Protein AF-A0A1J4UWY0-F1 (afdb_monomer)

Structure (mmCIF, N/CA/C/O backbone):
data_AF-A0A1J4UWY0-F1
#
_entry.id   AF-A0A1J4UWY0-F1
#
loop_
_atom_site.group_PDB
_atom_site.id
_atom_site.type_symbol
_atom_site.label_atom_id
_atom_site.label_alt_id
_atom_site.label_comp_id
_atom_site.label_asym_id
_atom_site.label_entity_id
_atom_site.label_seq_id
_atom_site.pdbx_PDB_ins_code
_atom_site.Cartn_x
_atom_site.Cartn_y
_atom_site.Cartn_z
_atom_site.occupancy
_atom_site.B_iso_or_equiv
_atom_site.auth_seq_id
_atom_site.auth_comp_id
_atom_site.auth_asym_id
_atom_site.auth_atom_id
_atom_site.pdbx_PDB_model_num
ATOM 1 N N . MET A 1 1 ? 28.963 -4.745 -21.268 1.00 55.28 1 MET A N 1
ATOM 2 C CA . MET A 1 1 ? 27.554 -5.180 -21.130 1.00 55.28 1 MET A CA 1
ATOM 3 C C . MET A 1 1 ? 27.116 -5.120 -19.671 1.00 55.28 1 MET A C 1
ATOM 5 O O . MET A 1 1 ? 25.992 -4.708 -19.424 1.00 55.28 1 MET A O 1
ATOM 9 N N . ASP A 1 2 ? 28.008 -5.404 -18.718 1.00 68.19 2 ASP A N 1
ATOM 10 C CA . ASP A 1 2 ? 27.693 -5.368 -17.280 1.00 68.19 2 ASP A CA 1
ATOM 11 C C . ASP A 1 2 ? 27.277 -3.986 -16.760 1.00 68.19 2 ASP A C 1
ATOM 13 O O . ASP A 1 2 ? 26.265 -3.876 -16.081 1.00 68.19 2 ASP A O 1
ATOM 17 N N . THR A 1 3 ? 27.937 -2.908 -17.190 1.00 74.62 3 THR A N 1
ATOM 18 C CA . THR A 1 3 ? 27.574 -1.530 -16.807 1.00 74.62 3 THR A CA 1
ATOM 19 C C . THR A 1 3 ? 26.177 -1.100 -17.268 1.00 74.62 3 THR A C 1
ATOM 21 O O . THR A 1 3 ? 25.502 -0.348 -16.570 1.00 74.62 3 THR A O 1
ATOM 24 N N . LEU A 1 4 ? 25.704 -1.583 -18.424 1.00 75.56 4 LEU A N 1
ATOM 25 C CA . LEU A 1 4 ? 24.335 -1.321 -18.897 1.00 75.56 4 LEU A CA 1
ATOM 26 C C . LEU A 1 4 ? 23.295 -2.094 -18.071 1.00 75.56 4 LEU A C 1
ATOM 28 O O . LEU A 1 4 ? 22.211 -1.574 -17.804 1.00 75.56 4 LEU A O 1
ATOM 32 N N . ASN A 1 5 ? 23.635 -3.306 -17.629 1.00 76.75 5 ASN A N 1
ATOM 33 C CA . ASN A 1 5 ? 22.778 -4.107 -16.757 1.00 76.75 5 ASN A CA 1
ATOM 34 C C . ASN A 1 5 ? 22.730 -3.549 -15.328 1.00 76.75 5 ASN A C 1
ATOM 36 O O . ASN A 1 5 ? 21.643 -3.455 -14.756 1.00 76.75 5 ASN A O 1
ATOM 40 N N . GLU A 1 6 ? 23.863 -3.113 -14.777 1.00 79.81 6 GLU A N 1
ATOM 41 C CA . GLU A 1 6 ? 23.924 -2.423 -13.482 1.00 79.81 6 GLU A CA 1
ATOM 42 C C . GLU A 1 6 ? 23.112 -1.128 -13.510 1.00 79.81 6 GLU A C 1
ATOM 44 O O . GLU A 1 6 ? 22.277 -0.902 -12.633 1.00 79.81 6 GLU A O 1
ATOM 49 N N . LEU A 1 7 ? 23.271 -0.317 -14.561 1.00 82.44 7 LEU A N 1
ATOM 50 C CA . LEU A 1 7 ? 22.477 0.896 -14.736 1.00 82.44 7 LEU A CA 1
ATOM 51 C C . LEU A 1 7 ? 20.977 0.574 -14.818 1.00 82.44 7 LEU A C 1
ATOM 53 O O . LEU A 1 7 ? 20.169 1.229 -14.157 1.00 82.44 7 LEU A O 1
ATOM 57 N N . SER A 1 8 ? 20.586 -0.468 -15.563 1.00 79.81 8 SER A N 1
ATOM 58 C CA . SER A 1 8 ? 19.185 -0.899 -15.622 1.00 79.81 8 SER A CA 1
ATOM 59 C C . SER A 1 8 ? 18.656 -1.363 -14.263 1.00 79.81 8 SER A C 1
ATOM 61 O O . SER A 1 8 ? 17.471 -1.160 -13.991 1.00 79.81 8 SER A O 1
ATOM 63 N N . PHE A 1 9 ? 19.485 -1.984 -13.427 1.00 82.81 9 PHE A N 1
ATOM 64 C CA . PHE A 1 9 ? 19.097 -2.404 -12.084 1.00 82.81 9 PHE A CA 1
ATOM 65 C C . PHE A 1 9 ? 18.889 -1.199 -11.159 1.00 82.81 9 PHE A C 1
ATOM 67 O O . PHE A 1 9 ? 17.846 -1.099 -10.513 1.00 82.81 9 PHE A O 1
ATOM 74 N N . VAL A 1 10 ? 19.815 -0.236 -11.160 1.00 87.25 10 VAL A N 1
ATOM 75 C CA . VAL A 1 10 ? 19.698 0.997 -10.360 1.00 87.25 10 VAL A CA 1
ATOM 76 C C . VAL A 1 10 ? 18.433 1.774 -10.731 1.00 87.25 10 VAL A C 1
ATOM 78 O O . VAL A 1 10 ? 17.690 2.205 -9.848 1.00 87.25 10 VAL A O 1
ATOM 81 N N . ILE A 1 11 ? 18.128 1.888 -12.027 1.00 86.06 11 ILE A N 1
ATOM 82 C CA . ILE A 1 11 ? 16.900 2.547 -12.492 1.00 86.06 11 ILE A CA 1
ATOM 83 C C . ILE A 1 11 ? 15.654 1.800 -11.988 1.00 86.06 11 ILE A C 1
ATOM 85 O O . ILE A 1 11 ? 14.714 2.445 -11.526 1.00 86.06 11 ILE A O 1
ATOM 89 N N . ARG A 1 12 ? 15.637 0.457 -12.006 1.00 84.12 12 ARG A N 1
ATOM 90 C CA . ARG A 1 12 ? 14.512 -0.334 -11.462 1.00 84.12 12 ARG A CA 1
ATOM 91 C C . ARG A 1 12 ? 14.285 -0.050 -9.984 1.00 84.12 12 ARG A C 1
ATOM 93 O O . ARG A 1 12 ? 13.140 0.125 -9.579 1.00 84.12 12 ARG A O 1
ATOM 100 N N . VAL A 1 13 ? 15.357 0.029 -9.199 1.00 87.12 13 VAL A N 1
ATOM 101 C CA . VAL A 1 13 ? 15.280 0.316 -7.760 1.00 87.12 13 VAL A CA 1
ATOM 102 C C . VAL A 1 13 ? 14.766 1.736 -7.507 1.00 87.12 13 VAL A C 1
ATOM 104 O O . VAL A 1 13 ? 13.900 1.925 -6.653 1.00 87.12 13 VAL A O 1
ATOM 107 N N . LEU A 1 14 ? 15.229 2.726 -8.277 1.00 88.25 14 LEU A N 1
ATOM 108 C CA . LEU A 1 14 ? 14.745 4.107 -8.176 1.00 88.25 14 LEU A CA 1
ATOM 109 C C . LEU A 1 14 ? 13.256 4.222 -8.523 1.00 88.25 14 LEU A C 1
ATOM 111 O O . LEU A 1 14 ? 12.496 4.830 -7.769 1.00 88.25 14 LEU A O 1
ATOM 115 N N . VAL A 1 15 ? 12.825 3.600 -9.623 1.00 85.44 15 VAL A N 1
ATOM 116 C CA . VAL A 1 15 ? 11.411 3.581 -10.031 1.00 85.44 15 VAL A CA 1
ATOM 117 C C . VAL A 1 15 ? 10.561 2.844 -8.998 1.00 85.44 15 VAL A C 1
ATOM 119 O O . VAL A 1 15 ? 9.493 3.334 -8.634 1.00 85.44 15 VAL A O 1
ATOM 122 N N . PHE A 1 16 ? 11.036 1.706 -8.482 1.00 87.25 16 PHE A N 1
ATOM 123 C CA . PHE A 1 16 ? 10.346 0.969 -7.425 1.00 87.25 16 PHE A CA 1
ATOM 124 C C . PHE A 1 16 ? 10.139 1.844 -6.191 1.00 87.25 16 PHE A C 1
ATOM 126 O O . PHE A 1 16 ? 9.011 1.981 -5.734 1.00 87.25 16 PHE A O 1
ATOM 133 N N . SER A 1 17 ? 11.201 2.489 -5.702 1.00 89.00 17 SER A N 1
ATOM 134 C CA . SER A 1 17 ? 11.147 3.385 -4.542 1.00 89.00 17 SER A CA 1
ATOM 135 C C . SER A 1 17 ? 10.157 4.536 -4.754 1.00 89.00 17 SER A C 1
ATOM 137 O O . SER A 1 17 ? 9.323 4.808 -3.890 1.00 89.00 17 SER A O 1
ATOM 139 N N . TYR A 1 18 ? 10.179 5.159 -5.937 1.00 87.88 18 TYR A N 1
ATOM 140 C CA . TYR A 1 18 ? 9.261 6.245 -6.276 1.00 87.88 18 TYR A CA 1
ATOM 141 C C . TYR A 1 18 ? 7.794 5.794 -6.275 1.00 87.88 18 TYR A C 1
ATOM 143 O O . TYR A 1 18 ? 6.938 6.456 -5.690 1.00 87.88 18 TYR A O 1
ATOM 151 N N . VAL A 1 19 ? 7.486 4.650 -6.889 1.00 84.25 19 VAL A N 1
ATOM 152 C CA . VAL A 1 19 ? 6.112 4.123 -6.904 1.00 84.25 19 VAL A CA 1
ATOM 153 C C . VAL A 1 19 ? 5.683 3.660 -5.514 1.00 84.25 19 VAL A C 1
ATOM 155 O O . VAL A 1 19 ? 4.538 3.877 -5.126 1.00 84.25 19 VAL A O 1
ATOM 158 N N . LEU A 1 20 ? 6.593 3.083 -4.733 1.00 87.88 20 LEU A N 1
ATOM 159 C CA . LEU A 1 20 ? 6.319 2.631 -3.372 1.00 87.88 20 LEU A CA 1
ATOM 160 C C . LEU A 1 20 ? 5.975 3.803 -2.446 1.00 87.88 20 LEU A C 1
ATOM 162 O O . LEU A 1 20 ? 5.046 3.696 -1.647 1.00 87.88 20 LEU A O 1
ATOM 166 N N . PHE A 1 21 ? 6.645 4.945 -2.613 1.00 88.69 21 PHE A N 1
ATOM 167 C CA . PHE A 1 21 ? 6.283 6.191 -1.936 1.00 88.69 21 PHE A CA 1
ATOM 168 C C . PHE A 1 21 ? 4.848 6.634 -2.269 1.00 88.69 21 PHE A C 1
ATOM 170 O O . PHE A 1 21 ? 4.067 6.935 -1.365 1.00 88.69 21 PHE A O 1
ATOM 177 N N . TRP A 1 22 ? 4.464 6.612 -3.548 1.00 86.50 22 TRP A N 1
ATOM 178 C CA . TRP A 1 22 ? 3.096 6.948 -3.962 1.00 86.50 22 TRP A CA 1
ATOM 179 C C . TRP A 1 22 ? 2.052 5.960 -3.440 1.00 86.50 22 TRP A C 1
ATOM 181 O O . TRP A 1 22 ? 0.994 6.380 -2.966 1.00 86.50 22 TRP A O 1
ATOM 191 N N . LEU A 1 23 ? 2.345 4.659 -3.480 1.00 85.19 23 LEU A N 1
ATOM 192 C CA . LEU A 1 23 ? 1.484 3.625 -2.904 1.00 85.19 23 LEU A CA 1
ATOM 193 C C . LEU A 1 23 ? 1.298 3.817 -1.400 1.00 85.19 23 LEU A C 1
ATOM 195 O O . LEU A 1 23 ? 0.184 3.662 -0.906 1.00 85.19 23 LEU A O 1
ATOM 199 N N . TYR A 1 24 ? 2.362 4.179 -0.681 1.00 86.12 24 TYR A N 1
ATOM 200 C CA . TYR A 1 24 ? 2.296 4.432 0.756 1.00 86.12 24 TYR A CA 1
ATOM 201 C C . TYR A 1 24 ? 1.375 5.609 1.076 1.00 86.12 24 TYR A C 1
ATOM 203 O O . TYR A 1 24 ? 0.528 5.501 1.960 1.00 86.12 24 TYR A O 1
ATOM 211 N N . ILE A 1 25 ? 1.496 6.715 0.335 1.00 84.31 25 ILE A N 1
ATOM 212 C CA . ILE A 1 25 ? 0.600 7.866 0.508 1.00 84.31 25 ILE A CA 1
ATOM 213 C C . ILE A 1 25 ? -0.843 7.479 0.175 1.00 84.31 25 ILE A C 1
ATOM 215 O O . ILE A 1 25 ? -1.753 7.829 0.923 1.00 84.31 25 ILE A O 1
ATOM 219 N N . THR A 1 26 ? -1.050 6.746 -0.921 1.00 81.62 26 THR A N 1
ATOM 220 C CA . THR A 1 26 ? -2.393 6.399 -1.40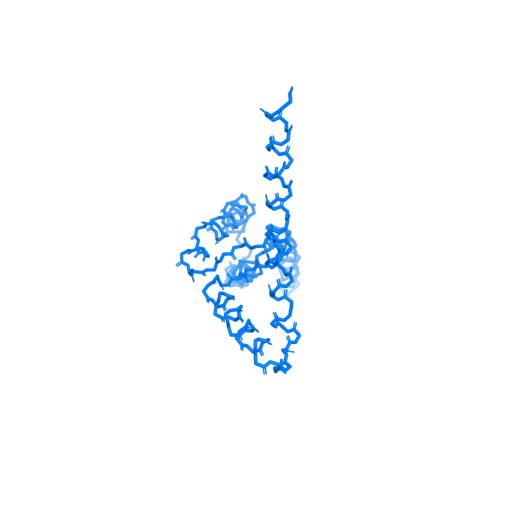7 1.00 81.62 26 THR A CA 1
ATOM 221 C C . THR A 1 26 ? -3.113 5.432 -0.472 1.00 81.62 26 THR A C 1
ATOM 223 O O . THR A 1 26 ? -4.308 5.573 -0.261 1.00 81.62 26 THR A O 1
ATOM 226 N N . PHE A 1 27 ? -2.398 4.469 0.113 1.00 82.38 27 PHE A N 1
ATOM 227 C CA . PHE A 1 27 ? -2.976 3.425 0.964 1.00 82.38 27 PHE A CA 1
ATOM 228 C C . PHE A 1 27 ? -2.586 3.566 2.437 1.00 82.38 27 PHE A C 1
ATOM 230 O O . PHE A 1 27 ? -2.550 2.571 3.164 1.00 82.38 27 PHE A O 1
ATOM 237 N N . ARG A 1 28 ? -2.317 4.794 2.896 1.00 79.25 28 ARG A N 1
ATOM 238 C CA . ARG A 1 28 ? -1.863 5.073 4.266 1.00 79.25 28 ARG A CA 1
ATOM 239 C C . ARG A 1 28 ? -2.743 4.417 5.335 1.00 79.25 28 ARG A C 1
ATOM 241 O O . ARG A 1 28 ? -2.211 3.872 6.300 1.00 79.25 28 ARG A O 1
ATOM 248 N N . ASP A 1 29 ? -4.062 4.432 5.149 1.00 71.75 29 ASP A N 1
ATOM 249 C CA . ASP A 1 29 ? -5.009 3.902 6.142 1.00 71.75 29 ASP A CA 1
ATOM 250 C C . ASP A 1 29 ? -5.413 2.439 5.879 1.00 71.75 29 ASP A C 1
ATOM 252 O O . ASP A 1 29 ? -6.156 1.852 6.663 1.00 71.75 29 ASP A O 1
ATOM 256 N N . SER A 1 30 ? -4.920 1.819 4.799 1.00 74.81 30 SER A N 1
ATOM 257 C CA . SER A 1 30 ? -5.172 0.409 4.475 1.00 74.81 30 SER A CA 1
ATOM 258 C C . SER A 1 30 ? -3.868 -0.339 4.201 1.00 74.81 30 SER A C 1
ATOM 260 O O . SER A 1 30 ? -3.446 -0.541 3.060 1.00 74.81 30 SER A O 1
ATOM 262 N N . GLN A 1 31 ? -3.242 -0.814 5.283 1.00 78.00 31 GLN A N 1
ATOM 263 C CA . GLN A 1 31 ? -1.981 -1.565 5.229 1.00 78.00 31 GLN A CA 1
ATOM 264 C C . GLN A 1 31 ? -2.070 -2.836 4.368 1.00 78.00 31 GLN A C 1
ATOM 266 O O . GLN A 1 31 ? -1.096 -3.210 3.719 1.00 78.00 31 GLN A O 1
ATOM 271 N N . ALA A 1 32 ? -3.238 -3.484 4.321 1.00 76.94 32 ALA A N 1
ATOM 272 C CA . ALA A 1 32 ? -3.451 -4.676 3.503 1.00 76.94 32 ALA A CA 1
ATOM 273 C C . ALA A 1 32 ? -3.395 -4.363 1.997 1.00 76.94 32 ALA A C 1
ATOM 275 O O . ALA A 1 32 ? -2.721 -5.072 1.247 1.00 76.94 32 ALA A O 1
ATOM 276 N N . LEU A 1 33 ? -4.049 -3.278 1.556 1.00 79.50 33 LEU A N 1
ATOM 277 C CA . LEU A 1 33 ? -3.984 -2.824 0.161 1.00 79.50 33 LEU A CA 1
ATOM 278 C C . LEU A 1 33 ? -2.581 -2.365 -0.208 1.00 79.50 33 LEU A C 1
ATOM 280 O O . LEU A 1 33 ? -2.088 -2.722 -1.277 1.00 79.50 33 LEU A O 1
ATOM 284 N N . PHE A 1 34 ? -1.922 -1.638 0.695 1.00 85.19 34 PHE A N 1
ATOM 285 C CA . PHE A 1 34 ? -0.537 -1.227 0.509 1.00 85.19 34 PHE A CA 1
ATOM 286 C C . PHE A 1 34 ? 0.390 -2.431 0.292 1.00 85.19 34 PHE A C 1
ATOM 288 O O . PHE A 1 34 ? 1.162 -2.452 -0.669 1.00 85.19 34 PHE A O 1
ATOM 295 N N . GLY A 1 35 ? 0.291 -3.457 1.144 1.00 83.88 35 GLY A N 1
ATOM 296 C CA . GLY A 1 35 ? 1.105 -4.667 1.032 1.00 83.88 35 GLY A CA 1
ATOM 297 C C . GLY A 1 35 ? 0.872 -5.408 -0.285 1.00 83.88 35 GLY A C 1
ATOM 298 O O . GLY A 1 35 ? 1.828 -5.743 -0.985 1.00 83.88 35 GLY A O 1
ATOM 299 N N . LEU A 1 36 ? -0.392 -5.598 -0.670 1.00 86.50 36 LEU A N 1
ATOM 300 C CA . LEU A 1 36 ? -0.746 -6.297 -1.907 1.00 86.50 36 LEU A CA 1
ATOM 301 C C . LEU A 1 36 ? -0.287 -5.527 -3.154 1.00 86.50 36 LEU A C 1
ATOM 303 O O . LEU A 1 36 ? 0.308 -6.117 -4.058 1.00 86.50 36 LEU A O 1
ATOM 307 N N . ALA A 1 37 ? -0.489 -4.208 -3.176 1.00 85.00 37 ALA A N 1
ATOM 308 C CA . ALA A 1 37 ? -0.025 -3.344 -4.257 1.00 85.00 37 ALA A CA 1
ATOM 309 C C . ALA A 1 37 ? 1.511 -3.335 -4.358 1.00 85.00 37 ALA A C 1
ATOM 311 O O . ALA A 1 37 ? 2.062 -3.394 -5.455 1.00 85.00 37 ALA A O 1
ATOM 312 N N . THR A 1 38 ? 2.214 -3.337 -3.223 1.00 87.62 38 THR A N 1
ATOM 313 C CA . THR A 1 38 ? 3.684 -3.383 -3.182 1.00 87.62 38 THR A CA 1
ATOM 314 C C . THR A 1 38 ? 4.227 -4.696 -3.745 1.00 87.62 38 THR A C 1
ATOM 316 O O . THR A 1 38 ? 5.163 -4.679 -4.547 1.00 87.62 38 THR A O 1
ATOM 319 N N . ILE A 1 39 ? 3.620 -5.833 -3.385 1.00 89.00 39 ILE A N 1
ATOM 320 C CA . ILE A 1 39 ? 3.998 -7.149 -3.923 1.00 89.00 39 ILE A CA 1
ATOM 321 C C . ILE A 1 39 ? 3.752 -7.198 -5.435 1.00 89.00 39 ILE A C 1
ATOM 323 O O . ILE A 1 39 ? 4.637 -7.609 -6.188 1.00 89.00 39 ILE A O 1
ATOM 327 N N . ALA A 1 40 ? 2.584 -6.736 -5.891 1.00 85.56 40 ALA A N 1
ATOM 328 C CA . ALA A 1 40 ? 2.250 -6.687 -7.313 1.00 85.56 40 ALA A CA 1
ATOM 329 C C . ALA A 1 40 ? 3.231 -5.801 -8.101 1.00 85.56 40 ALA A C 1
ATOM 331 O O . ALA A 1 40 ? 3.711 -6.197 -9.164 1.00 85.56 40 ALA A O 1
ATOM 332 N N . MET A 1 41 ? 3.596 -4.638 -7.557 1.00 84.50 41 MET A N 1
ATOM 333 C CA . MET A 1 41 ? 4.565 -3.739 -8.183 1.00 84.50 41 MET A CA 1
ATOM 334 C C . MET A 1 41 ? 5.970 -4.349 -8.248 1.00 84.50 41 MET A C 1
ATOM 336 O O . MET A 1 41 ? 6.643 -4.255 -9.278 1.00 84.50 41 MET A O 1
ATOM 340 N N . GLY A 1 42 ? 6.407 -5.009 -7.171 1.00 84.12 42 GLY A N 1
ATOM 341 C CA . GLY A 1 42 ? 7.676 -5.737 -7.145 1.00 84.12 42 GLY A CA 1
ATOM 342 C C . GLY A 1 42 ? 7.711 -6.838 -8.206 1.00 84.12 42 GLY A C 1
ATOM 343 O O . GLY A 1 42 ? 8.677 -6.944 -8.961 1.00 84.12 42 GLY A O 1
ATOM 344 N N . TYR A 1 43 ? 6.623 -7.598 -8.343 1.00 85.06 43 TYR A N 1
ATOM 345 C CA . TYR A 1 43 ? 6.500 -8.616 -9.384 1.00 85.06 43 TYR A CA 1
ATOM 346 C C . TYR A 1 43 ? 6.665 -8.016 -10.790 1.00 85.06 43 TYR A C 1
ATOM 348 O O . TYR A 1 43 ? 7.467 -8.513 -11.582 1.00 85.06 43 TYR A O 1
ATOM 356 N N . ILE A 1 44 ? 5.973 -6.913 -11.089 1.00 82.75 44 ILE A N 1
ATOM 357 C CA . ILE A 1 44 ? 6.046 -6.255 -12.402 1.00 82.75 44 ILE A CA 1
ATOM 358 C C . ILE A 1 44 ? 7.480 -5.796 -12.706 1.00 82.75 44 ILE A C 1
ATOM 360 O O . ILE A 1 44 ? 8.021 -6.132 -13.759 1.00 82.75 44 ILE A O 1
ATOM 364 N N . LEU A 1 45 ? 8.130 -5.083 -11.783 1.00 81.44 45 LEU A N 1
ATOM 365 C CA . LEU A 1 45 ? 9.451 -4.493 -12.036 1.00 81.44 45 LEU A CA 1
ATOM 366 C C . LEU A 1 45 ? 10.593 -5.512 -12.107 1.00 81.44 45 LEU A C 1
ATOM 368 O O . LEU A 1 45 ? 11.527 -5.335 -12.899 1.00 81.44 45 LEU A O 1
ATOM 372 N N . PHE A 1 46 ? 10.546 -6.567 -11.290 1.00 78.50 46 PHE A N 1
ATOM 373 C CA . PHE A 1 46 ? 11.639 -7.538 -11.218 1.00 78.50 46 PHE A CA 1
ATOM 374 C C . PHE A 1 46 ? 11.478 -8.694 -12.211 1.00 78.50 46 PHE A C 1
ATOM 376 O O . PHE A 1 46 ? 12.480 -9.093 -12.803 1.00 78.50 46 PHE A O 1
ATOM 383 N N . LEU A 1 47 ? 10.256 -9.185 -12.462 1.00 77.81 47 LEU A N 1
ATOM 384 C CA . LEU A 1 47 ? 10.029 -10.319 -13.374 1.00 77.81 47 LEU A CA 1
ATOM 385 C C . LEU A 1 47 ? 9.715 -9.898 -14.811 1.00 77.81 47 LEU A C 1
ATOM 387 O O . LEU A 1 47 ? 10.173 -10.559 -15.737 1.00 77.81 47 LEU A O 1
ATOM 391 N N . HIS A 1 48 ? 8.969 -8.809 -15.017 1.00 71.12 48 HIS A N 1
ATOM 392 C CA . HIS A 1 48 ? 8.628 -8.321 -16.365 1.00 71.12 48 HIS A CA 1
ATOM 393 C C . HIS A 1 48 ? 9.532 -7.166 -16.837 1.00 71.12 48 HIS A C 1
ATOM 395 O O . HIS A 1 48 ? 9.454 -6.743 -17.990 1.00 71.12 48 HIS A O 1
ATOM 401 N N . GLY A 1 49 ? 10.423 -6.675 -15.969 1.00 66.31 49 GLY A N 1
ATOM 402 C CA . GLY A 1 49 ? 11.300 -5.539 -16.247 1.00 66.31 49 GLY A CA 1
ATOM 403 C C . GLY A 1 49 ? 10.582 -4.189 -16.189 1.00 66.31 49 GLY A C 1
ATOM 404 O O . GLY A 1 49 ? 9.430 -4.088 -15.774 1.00 66.31 49 GLY A O 1
ATOM 405 N N . ILE A 1 50 ? 11.266 -3.117 -16.608 1.00 64.88 50 ILE A N 1
ATOM 406 C CA . ILE A 1 50 ? 10.663 -1.774 -16.695 1.00 64.88 50 ILE A CA 1
ATOM 407 C C . ILE A 1 50 ? 9.799 -1.709 -17.959 1.00 64.88 50 ILE A C 1
ATOM 409 O O . ILE A 1 50 ? 10.134 -1.046 -18.939 1.00 64.88 50 ILE A O 1
ATOM 413 N N . SER A 1 51 ? 8.681 -2.428 -17.963 1.00 76.06 51 SER A N 1
ATOM 414 C CA . SER A 1 51 ? 7.643 -2.194 -18.958 1.00 76.06 51 SER A CA 1
ATOM 415 C C . SER A 1 51 ? 6.896 -0.926 -18.565 1.00 76.06 51 SER A C 1
ATOM 417 O O . SER A 1 51 ? 6.076 -0.932 -17.646 1.00 76.06 51 SER A O 1
ATOM 419 N N . VAL A 1 52 ? 7.202 0.175 -19.256 1.00 72.38 52 VAL A N 1
ATOM 420 C CA . VAL A 1 52 ? 6.585 1.491 -19.017 1.00 72.38 52 VAL A CA 1
ATOM 421 C C . VAL A 1 52 ? 5.060 1.388 -19.059 1.00 72.38 52 VAL A C 1
ATOM 423 O O . VAL A 1 52 ? 4.388 1.961 -18.212 1.00 72.38 52 VAL A O 1
ATOM 426 N N . VAL A 1 53 ? 4.514 0.588 -19.980 1.00 77.00 53 VAL A N 1
ATOM 427 C CA . VAL A 1 53 ? 3.066 0.368 -20.107 1.00 77.00 53 VAL A CA 1
ATOM 428 C C . VAL A 1 53 ? 2.488 -0.274 -18.846 1.00 77.00 53 VAL A C 1
ATOM 430 O O . VAL A 1 53 ? 1.501 0.225 -18.316 1.00 77.00 53 VAL A O 1
ATOM 433 N N . LEU A 1 54 ? 3.117 -1.329 -18.315 1.00 79.06 54 LEU A N 1
ATOM 434 C CA . LEU A 1 54 ? 2.634 -1.992 -17.097 1.00 79.06 54 LEU A CA 1
ATOM 435 C C . LEU A 1 54 ? 2.747 -1.085 -15.870 1.00 79.06 54 LEU A C 1
ATOM 437 O O . LEU A 1 54 ? 1.828 -1.052 -15.057 1.00 79.06 54 LEU A O 1
ATOM 441 N N . VAL A 1 55 ? 3.836 -0.321 -15.758 1.00 77.69 55 VAL A N 1
ATOM 442 C CA . VAL A 1 55 ? 4.041 0.635 -14.659 1.00 77.69 55 VAL A CA 1
ATOM 443 C C . VAL A 1 55 ? 3.009 1.762 -14.708 1.00 77.69 55 VAL A C 1
ATOM 445 O O . VAL A 1 55 ? 2.444 2.113 -13.676 1.00 77.69 55 VAL A O 1
ATOM 448 N N . VAL A 1 56 ? 2.715 2.300 -15.894 1.00 78.88 56 VAL A N 1
ATOM 449 C CA . VAL A 1 56 ? 1.699 3.348 -16.072 1.00 78.88 56 VAL A CA 1
ATOM 450 C C . VAL A 1 56 ? 0.299 2.801 -15.805 1.00 78.88 56 VAL A C 1
ATOM 452 O O . VAL A 1 56 ? -0.456 3.429 -15.069 1.00 78.88 56 VAL A O 1
ATOM 455 N N . CYS A 1 57 ? -0.048 1.621 -16.327 1.00 82.44 57 CYS A N 1
ATOM 456 C CA . CYS A 1 57 ? -1.328 0.979 -16.025 1.00 82.44 57 CYS A CA 1
ATOM 457 C C . CYS A 1 57 ? -1.484 0.722 -14.523 1.00 82.44 57 CYS A C 1
ATOM 459 O O . CYS A 1 57 ? -2.533 1.031 -13.963 1.00 82.44 57 CYS A O 1
ATOM 461 N N . PHE A 1 58 ? -0.439 0.220 -13.862 1.00 83.69 58 PHE A N 1
ATOM 462 C CA . PHE A 1 58 ? -0.428 0.029 -12.416 1.00 83.69 58 PHE A CA 1
ATOM 463 C C . PHE A 1 58 ? -0.627 1.356 -11.679 1.00 83.69 58 PHE A C 1
ATOM 465 O O . PHE A 1 58 ? -1.462 1.438 -10.783 1.00 83.69 58 PHE A O 1
ATOM 472 N N . PHE A 1 59 ? 0.089 2.407 -12.080 1.00 79.12 59 PHE A N 1
ATOM 473 C CA . PHE A 1 59 ? -0.035 3.727 -11.473 1.00 79.12 59 PHE A CA 1
ATOM 474 C C . PHE A 1 59 ? -1.454 4.283 -11.630 1.00 79.12 59 PHE A C 1
ATOM 476 O O . PHE A 1 59 ? -2.054 4.707 -10.650 1.00 79.12 59 PHE A O 1
ATOM 483 N N . VAL A 1 60 ? -2.048 4.218 -12.822 1.00 82.00 60 VAL A N 1
ATOM 484 C CA . VAL A 1 60 ? -3.439 4.652 -13.030 1.00 82.00 60 VAL A CA 1
ATOM 485 C C . VAL A 1 60 ? -4.395 3.829 -12.163 1.00 82.00 60 VAL A C 1
ATOM 487 O O . VAL A 1 60 ? -5.243 4.391 -11.474 1.00 82.00 60 VAL A O 1
ATOM 490 N N . PHE A 1 61 ? -4.235 2.507 -12.126 1.00 82.25 61 PHE A N 1
ATOM 491 C CA . PHE A 1 61 ? -5.147 1.631 -11.394 1.00 82.25 61 PHE A CA 1
ATOM 492 C C . PHE A 1 61 ? -5.042 1.793 -9.871 1.00 82.25 61 PHE A C 1
ATOM 494 O O . PHE A 1 61 ? -6.054 1.874 -9.185 1.00 82.25 61 PHE A O 1
ATOM 501 N N . PHE A 1 62 ? -3.834 1.875 -9.321 1.00 78.44 62 PHE A N 1
ATOM 502 C CA . PHE A 1 62 ? -3.636 1.919 -7.872 1.00 78.44 62 PHE A CA 1
ATOM 503 C C . PHE A 1 62 ? -3.532 3.332 -7.309 1.00 78.44 62 PHE A C 1
ATOM 505 O O . PHE A 1 62 ? -3.907 3.521 -6.161 1.00 78.44 62 PHE A O 1
ATOM 512 N N . VAL A 1 63 ? -3.067 4.321 -8.074 1.00 74.00 63 VAL A N 1
ATOM 513 C CA . VAL A 1 63 ? -2.937 5.707 -7.593 1.00 74.00 63 VAL A CA 1
ATOM 514 C C . VAL A 1 63 ? -4.178 6.531 -7.927 1.00 74.00 63 VAL A C 1
ATOM 516 O O . VAL A 1 63 ? -4.685 7.215 -7.043 1.00 74.00 63 VAL A O 1
ATOM 519 N N . MET A 1 64 ? -4.743 6.435 -9.142 1.00 76.62 64 MET A N 1
ATOM 520 C CA . MET A 1 64 ? -5.986 7.170 -9.442 1.00 76.62 64 MET A CA 1
ATOM 521 C C . MET A 1 64 ? -7.224 6.500 -8.845 1.00 76.62 64 MET A C 1
ATOM 523 O O . MET A 1 64 ? -8.044 7.182 -8.232 1.00 76.62 64 MET A O 1
ATOM 527 N N . PHE A 1 65 ? -7.362 5.175 -8.978 1.00 81.50 65 PHE A N 1
ATOM 528 C CA . PHE A 1 65 ? -8.504 4.450 -8.397 1.00 81.50 65 PHE A CA 1
ATOM 529 C C . PHE A 1 65 ? -8.248 3.936 -6.975 1.00 81.50 65 PHE A C 1
ATOM 531 O O . PHE A 1 65 ? -9.152 3.368 -6.360 1.00 81.50 65 PHE A O 1
ATOM 538 N N . GLY A 1 66 ? -7.060 4.171 -6.409 1.00 73.38 66 GLY A N 1
ATOM 539 C CA . GLY A 1 66 ? -6.708 3.722 -5.059 1.00 73.38 66 GLY A CA 1
ATOM 540 C C . GLY A 1 66 ? -7.664 4.217 -3.983 1.00 73.38 66 GLY A C 1
ATOM 541 O O . GLY A 1 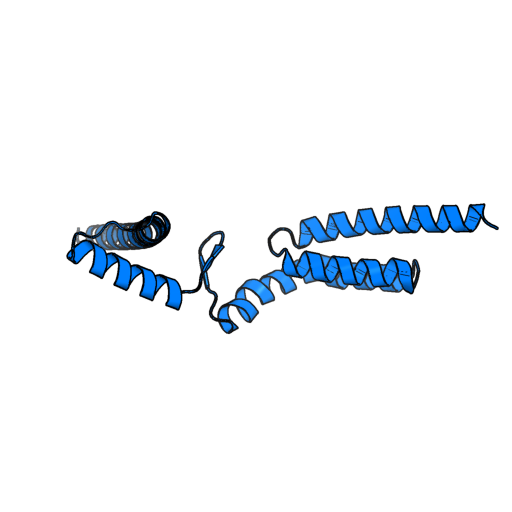66 ? -8.116 3.429 -3.157 1.00 73.38 66 GLY A O 1
ATOM 542 N N . SER A 1 67 ? -8.063 5.488 -4.051 1.00 72.50 67 SER A N 1
ATOM 543 C CA . SER A 1 67 ? -9.037 6.080 -3.124 1.00 72.50 67 SER A CA 1
ATOM 544 C C . SER A 1 67 ? -10.400 5.381 -3.176 1.00 72.50 67 SER A C 1
ATOM 546 O O . SER A 1 67 ? -11.034 5.163 -2.145 1.00 72.50 67 SER A O 1
ATOM 548 N N . HIS A 1 68 ? -10.828 4.963 -4.368 1.00 79.50 68 HIS A N 1
ATOM 549 C CA . HIS A 1 68 ? -12.096 4.266 -4.572 1.00 79.50 68 HIS A CA 1
ATOM 550 C C . HIS A 1 68 ? -12.008 2.815 -4.089 1.00 79.50 68 HIS A C 1
ATOM 552 O O . HIS A 1 68 ? -12.941 2.318 -3.464 1.00 79.50 68 HIS A O 1
ATOM 558 N N . LEU A 1 69 ? -1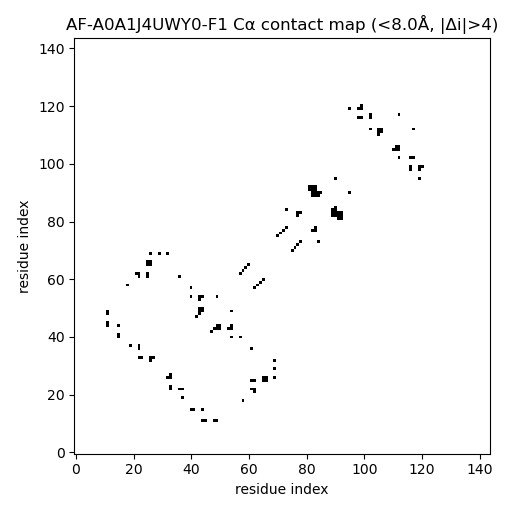0.870 2.150 -4.307 1.00 75.44 69 LEU A N 1
ATOM 559 C CA . LEU A 1 69 ? -10.578 0.825 -3.750 1.00 75.44 69 LEU A CA 1
ATOM 560 C C . LEU A 1 69 ? -10.546 0.843 -2.220 1.00 75.44 69 LEU A C 1
ATOM 562 O O . LEU A 1 69 ? -11.099 -0.050 -1.577 1.00 75.44 69 LEU A O 1
ATOM 566 N N . GLN A 1 70 ? -9.937 1.872 -1.633 1.00 71.56 70 GLN A N 1
ATOM 567 C CA . GLN A 1 70 ? -9.885 2.056 -0.189 1.00 71.56 70 GLN A CA 1
ATOM 568 C C . GLN A 1 70 ? -11.294 2.281 0.375 1.00 71.56 70 GLN A C 1
ATOM 570 O O . GLN A 1 70 ? -11.680 1.607 1.331 1.00 71.56 70 GLN A O 1
ATOM 575 N N . MET A 1 71 ? -12.098 3.133 -0.271 1.00 73.25 71 MET A N 1
ATOM 576 C CA . MET A 1 71 ? -13.504 3.343 0.081 1.00 73.25 71 MET A CA 1
ATOM 577 C C . MET A 1 71 ? -14.330 2.053 -0.045 1.00 73.25 71 MET A C 1
ATOM 579 O O . MET A 1 71 ? -15.080 1.720 0.869 1.00 73.25 71 MET A O 1
ATOM 583 N N . LEU A 1 72 ? -14.168 1.284 -1.124 1.00 78.19 72 LEU A N 1
ATOM 584 C CA . LEU A 1 72 ? -14.881 0.019 -1.326 1.00 78.19 72 LEU A CA 1
ATOM 585 C C . LEU A 1 72 ? -14.484 -1.034 -0.285 1.00 78.19 72 LEU A C 1
ATOM 587 O O . LEU A 1 72 ? -15.327 -1.802 0.175 1.00 78.19 72 LEU A O 1
ATOM 591 N N . MET A 1 73 ? -13.221 -1.063 0.135 1.00 71.50 73 MET A N 1
ATOM 592 C CA . MET A 1 73 ? -12.783 -1.970 1.191 1.00 71.50 73 MET A CA 1
ATOM 593 C C . MET A 1 73 ? -13.371 -1.574 2.553 1.00 71.50 73 MET A C 1
ATOM 595 O O . MET A 1 73 ? -13.912 -2.432 3.249 1.00 71.50 73 MET A O 1
ATOM 599 N N . LEU A 1 74 ? -13.312 -0.287 2.907 1.00 67.56 74 LEU A N 1
ATOM 600 C CA . LEU A 1 74 ? -13.830 0.250 4.171 1.00 67.56 74 LEU A CA 1
ATOM 601 C C . LEU A 1 74 ? -15.356 0.133 4.290 1.00 67.56 74 LEU A C 1
ATOM 603 O O . LEU A 1 74 ? -15.849 -0.272 5.339 1.00 67.56 74 LEU A O 1
ATOM 607 N N . PHE A 1 75 ? -16.096 0.469 3.232 1.00 68.69 75 PHE A N 1
ATOM 608 C CA . PHE A 1 75 ? -17.561 0.572 3.265 1.00 68.69 75 PHE A CA 1
ATOM 609 C C . PHE A 1 75 ? -18.297 -0.584 2.582 1.00 68.69 75 PHE A C 1
ATOM 611 O O . PHE A 1 75 ? -19.496 -0.741 2.788 1.00 68.69 75 PHE A O 1
ATOM 618 N N . GLY A 1 76 ? -17.610 -1.396 1.780 1.00 71.31 76 GLY A N 1
ATOM 619 C CA . GLY A 1 76 ? -18.188 -2.570 1.127 1.00 71.31 76 GLY A CA 1
ATOM 620 C C . GLY A 1 76 ? -17.738 -3.864 1.792 1.00 71.31 76 GLY A C 1
ATOM 621 O O . GLY A 1 76 ? -18.545 -4.590 2.365 1.00 71.31 76 GLY A O 1
ATOM 622 N N . LEU A 1 77 ? -16.436 -4.155 1.728 1.00 66.38 77 LEU A N 1
ATOM 623 C CA . LEU A 1 77 ? -15.921 -5.480 2.084 1.00 66.38 77 LEU A CA 1
ATOM 624 C C . LEU A 1 77 ? -15.895 -5.734 3.599 1.00 66.38 77 LEU A C 1
ATOM 626 O O . LEU A 1 77 ? -16.255 -6.817 4.050 1.00 66.38 77 LEU A O 1
ATOM 630 N N . MET A 1 78 ? -15.486 -4.745 4.396 1.00 65.81 78 MET A N 1
ATOM 631 C CA . MET A 1 78 ? -15.398 -4.906 5.853 1.00 65.81 78 MET A CA 1
ATOM 632 C C . MET A 1 78 ? -16.747 -5.029 6.577 1.00 65.81 78 MET A C 1
ATOM 634 O O . MET A 1 78 ? -16.857 -5.938 7.405 1.00 65.81 78 MET A O 1
ATOM 638 N N . PRO A 1 79 ? -17.803 -4.256 6.250 1.00 62.31 79 PRO A N 1
ATOM 639 C CA . PRO A 1 79 ? -19.127 -4.508 6.821 1.00 62.31 79 PRO A CA 1
ATOM 640 C C . PRO A 1 79 ? -19.717 -5.861 6.391 1.00 62.31 79 PRO A C 1
ATOM 642 O O . PRO A 1 79 ? -20.396 -6.498 7.193 1.00 62.31 79 PRO A O 1
ATOM 645 N N . LEU A 1 80 ? -19.397 -6.360 5.188 1.00 62.72 80 LEU A N 1
ATOM 646 C CA . LEU A 1 80 ? -19.756 -7.720 4.748 1.00 62.72 80 LEU A CA 1
ATOM 647 C C . LEU A 1 80 ? -19.076 -8.822 5.578 1.00 62.72 80 LEU A C 1
ATOM 649 O O . LEU A 1 80 ? -19.645 -9.893 5.767 1.00 62.72 80 LEU A O 1
ATOM 653 N N . LEU A 1 81 ? -17.880 -8.553 6.105 1.00 62.03 81 LEU A N 1
ATOM 654 C CA . LEU A 1 81 ? -17.146 -9.444 7.010 1.00 62.03 81 LEU A CA 1
ATOM 655 C C . LEU A 1 81 ? -17.534 -9.254 8.492 1.00 62.03 81 LEU A C 1
ATOM 657 O O . LEU A 1 81 ? -16.915 -9.856 9.369 1.00 62.03 81 LEU A O 1
ATOM 661 N N . GLY A 1 82 ? -18.543 -8.424 8.787 1.00 57.03 82 GLY A N 1
ATOM 662 C CA . GLY A 1 82 ? -19.024 -8.170 10.149 1.00 57.03 82 GLY A CA 1
ATOM 663 C C . GLY A 1 82 ? -18.105 -7.276 10.990 1.00 57.03 82 GLY A C 1
ATOM 664 O O . GLY A 1 82 ? -18.198 -7.282 12.216 1.00 57.03 82 GLY A O 1
ATOM 665 N N . LEU A 1 83 ? -17.202 -6.521 10.358 1.00 57.66 83 LEU A N 1
ATOM 666 C CA . LEU A 1 83 ? -16.340 -5.538 11.015 1.00 57.66 83 LEU A CA 1
ATOM 667 C C . LEU A 1 83 ? -16.880 -4.134 10.724 1.00 57.66 83 LEU A C 1
ATOM 669 O O . LEU A 1 83 ? -16.924 -3.703 9.572 1.00 57.66 83 LEU A O 1
ATOM 673 N N . GLN A 1 84 ? -17.299 -3.416 11.765 1.00 57.94 84 GLN A N 1
ATOM 674 C CA . GLN A 1 84 ? -17.740 -2.026 11.654 1.00 57.94 84 GLN A CA 1
ATOM 675 C C . GLN A 1 84 ? -16.578 -1.073 11.944 1.00 57.94 84 GLN A C 1
ATOM 677 O O . GLN A 1 84 ? -15.681 -1.360 12.738 1.00 57.94 84 GLN A O 1
ATOM 682 N N . HIS A 1 85 ? -16.571 0.065 11.253 1.00 51.12 85 HIS A N 1
ATOM 683 C CA . HIS A 1 85 ? -15.556 1.096 11.428 1.00 51.12 85 HIS A CA 1
ATOM 684 C C . HIS A 1 85 ? -16.030 2.112 12.471 1.00 51.12 85 HIS A C 1
ATOM 686 O O . HIS A 1 85 ? -17.027 2.800 12.259 1.00 51.12 85 HIS A O 1
ATOM 692 N N . GLY A 1 86 ? -15.335 2.184 13.607 1.00 51.03 86 GLY A N 1
ATOM 693 C CA . GLY A 1 86 ? -15.608 3.127 14.693 1.00 51.03 86 GLY A CA 1
ATOM 694 C C . GLY A 1 86 ? -14.432 4.075 14.865 1.00 51.03 86 GLY A C 1
ATOM 695 O O . GLY A 1 86 ? -13.456 3.746 15.540 1.00 51.03 86 GLY A O 1
ATOM 696 N N . GLY A 1 87 ? -14.493 5.246 14.232 1.00 64.56 87 GLY A N 1
ATOM 697 C CA . GLY A 1 87 ? -13.428 6.250 14.314 1.00 64.56 87 GLY A CA 1
ATOM 698 C C . GLY A 1 87 ? -12.118 5.798 13.653 1.00 64.56 87 GLY A C 1
ATOM 699 O O . GLY A 1 87 ? -11.984 5.882 12.439 1.00 64.56 87 GLY A O 1
ATOM 700 N N . HIS A 1 88 ? -11.137 5.355 14.449 1.00 46.47 88 HIS A N 1
ATOM 701 C CA . HIS A 1 88 ? -9.784 4.966 14.000 1.00 46.47 88 HIS A CA 1
ATOM 702 C C . HIS A 1 88 ? -9.492 3.458 14.064 1.00 46.47 88 HIS A C 1
ATOM 704 O O . HIS A 1 88 ? -8.358 3.042 13.813 1.00 46.47 88 HIS A O 1
ATOM 710 N N . ARG A 1 89 ? -10.471 2.614 14.413 1.00 55.00 89 ARG A N 1
ATOM 711 C CA . ARG A 1 89 ? -10.283 1.156 14.455 1.00 55.00 89 ARG A CA 1
ATOM 712 C C . ARG A 1 89 ? -11.485 0.408 13.889 1.00 55.00 89 ARG A C 1
ATOM 714 O O . ARG A 1 89 ? -12.632 0.834 14.006 1.00 55.00 89 ARG A O 1
ATOM 721 N N . PHE A 1 90 ? -11.188 -0.742 13.290 1.00 57.91 90 PHE A N 1
ATOM 722 C CA . PHE A 1 90 ? -12.178 -1.758 12.958 1.00 57.91 90 PHE A CA 1
ATOM 723 C C . PHE A 1 90 ? -12.514 -2.540 14.225 1.00 57.91 90 PHE A C 1
ATOM 725 O O . PHE A 1 90 ? -11.608 -3.072 14.871 1.00 57.91 90 PHE A O 1
ATOM 732 N N . TYR A 1 91 ? -13.794 -2.619 14.568 1.00 60.47 91 TYR A N 1
ATOM 733 C CA . TYR A 1 91 ? -14.279 -3.405 15.695 1.00 60.47 91 TYR A CA 1
ATOM 734 C C . TYR A 1 91 ? -15.364 -4.372 15.232 1.00 60.47 91 TYR A C 1
ATOM 736 O O . TYR A 1 91 ? -16.041 -4.160 14.225 1.00 60.47 91 TYR A O 1
ATOM 744 N N . ASN A 1 92 ? -15.496 -5.485 15.947 1.00 64.69 92 ASN A N 1
ATOM 745 C CA . ASN A 1 92 ? -16.570 -6.431 15.698 1.00 64.69 92 ASN A CA 1
ATOM 746 C C . ASN A 1 92 ? -17.698 -6.140 16.704 1.00 64.69 92 ASN A C 1
ATOM 748 O O . ASN A 1 92 ? -17.504 -6.406 17.897 1.00 64.69 92 ASN A O 1
ATOM 752 N N . PRO A 1 93 ? -18.855 -5.616 16.258 1.00 59.97 93 PRO A N 1
ATOM 753 C CA . PRO A 1 93 ? -19.932 -5.200 17.152 1.00 59.97 93 PRO A CA 1
ATOM 754 C C . PRO A 1 93 ? -20.486 -6.370 17.975 1.00 59.97 93 PRO A C 1
ATOM 756 O O . PRO A 1 93 ? -20.913 -6.177 19.110 1.00 59.97 93 PRO A O 1
ATOM 759 N N . GLU A 1 94 ? -20.431 -7.605 17.467 1.00 63.12 94 GLU A N 1
ATOM 760 C CA . GLU A 1 94 ? -20.899 -8.775 18.216 1.00 63.12 94 GLU A CA 1
ATOM 761 C C . GLU A 1 94 ? -19.962 -9.149 19.364 1.00 63.12 94 GLU A C 1
ATOM 763 O O . GLU A 1 94 ? -20.422 -9.554 20.436 1.00 63.12 94 GLU A O 1
ATOM 768 N N . LYS A 1 95 ? -18.646 -9.010 19.161 1.00 67.19 95 LYS A N 1
ATOM 769 C CA . LYS A 1 95 ? -17.664 -9.281 20.217 1.00 67.19 95 LYS A CA 1
ATOM 770 C C . LYS A 1 95 ? -17.733 -8.224 21.306 1.00 67.19 95 LYS A C 1
ATOM 772 O O . LYS A 1 95 ? -17.774 -8.589 22.474 1.00 67.19 95 LYS A O 1
ATOM 777 N N . GLU A 1 96 ? -1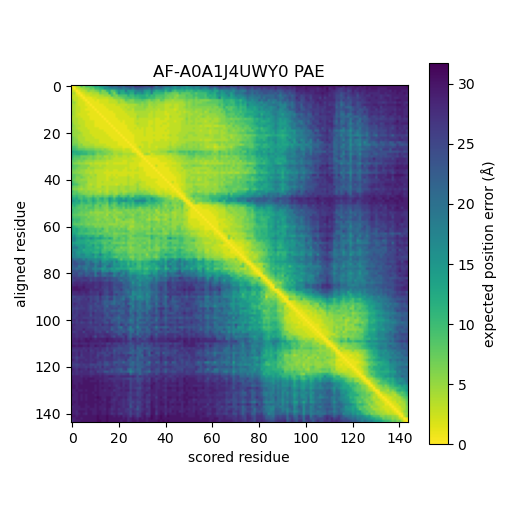7.808 -6.947 20.947 1.00 64.62 96 GLU A N 1
ATOM 778 C CA . GLU A 1 96 ? -17.922 -5.879 21.945 1.00 64.62 96 GLU A CA 1
ATOM 779 C C . GLU A 1 96 ? -19.214 -5.977 22.749 1.00 64.62 96 GLU A C 1
ATOM 781 O O . GLU A 1 96 ? -19.188 -5.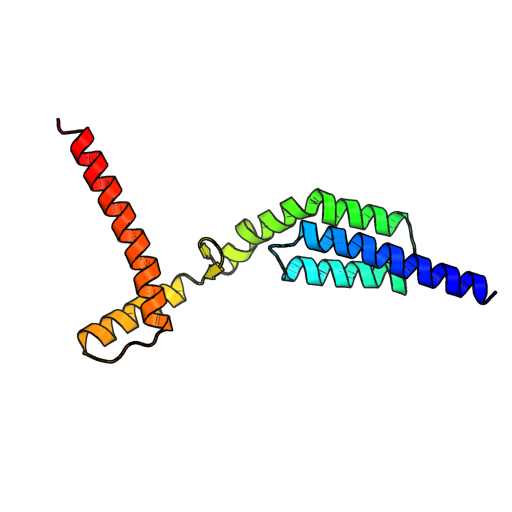819 23.966 1.00 64.62 96 GLU A O 1
ATOM 786 N N . ARG A 1 97 ? -20.334 -6.329 22.109 1.00 65.06 97 ARG A N 1
ATOM 787 C CA . ARG A 1 97 ? -21.609 -6.497 22.813 1.00 65.06 97 ARG A CA 1
ATOM 788 C C . ARG A 1 97 ? -21.565 -7.642 23.829 1.00 65.06 97 ARG A C 1
ATOM 790 O O . ARG A 1 97 ? -22.118 -7.501 24.917 1.00 65.06 97 ARG A O 1
ATOM 797 N N . LYS A 1 98 ? -20.876 -8.743 23.508 1.00 71.56 98 LYS A N 1
ATOM 798 C CA . LYS A 1 98 ? -20.639 -9.848 24.454 1.00 71.56 98 LYS A CA 1
ATOM 799 C C . LYS A 1 98 ? -19.705 -9.439 25.590 1.00 71.56 98 LYS A C 1
ATOM 801 O O . LYS A 1 98 ? -20.030 -9.675 26.745 1.00 71.56 98 LYS A O 1
ATOM 806 N N . VAL A 1 99 ? -18.596 -8.769 25.275 1.00 73.75 99 VAL A N 1
ATOM 807 C CA . VAL A 1 99 ? -17.630 -8.277 26.274 1.00 73.75 99 VAL A CA 1
ATOM 808 C C . VAL A 1 99 ? -18.288 -7.270 27.223 1.00 73.75 99 VAL A C 1
ATOM 810 O O . VAL A 1 99 ? -18.057 -7.323 28.425 1.00 73.75 99 VAL A O 1
ATOM 813 N N . MET A 1 100 ? -19.170 -6.404 26.721 1.00 68.81 100 MET A N 1
ATOM 814 C CA . MET A 1 100 ? -19.922 -5.452 27.539 1.00 68.81 100 MET A CA 1
ATOM 815 C C . MET A 1 100 ? -20.933 -6.149 28.462 1.00 68.81 100 MET A C 1
ATOM 817 O O . MET A 1 100 ? -21.034 -5.781 29.631 1.00 68.81 100 MET A O 1
ATOM 821 N N . GLN A 1 101 ? -21.653 -7.165 27.967 1.00 74.06 101 GLN A N 1
ATOM 822 C CA . GLN A 1 101 ? -22.576 -7.965 28.784 1.00 74.06 101 GLN A CA 1
ATOM 823 C C . GLN A 1 101 ? -21.841 -8.742 29.879 1.00 74.06 101 GLN A C 1
ATOM 825 O O . GLN A 1 101 ? -22.260 -8.712 31.037 1.00 74.06 101 GLN A O 1
ATOM 830 N N . ASP A 1 102 ? -20.725 -9.384 29.534 1.00 79.12 102 ASP A N 1
ATOM 831 C CA . ASP A 1 102 ? -19.912 -10.127 30.495 1.00 79.12 102 ASP A CA 1
ATOM 832 C C . ASP A 1 102 ? -19.311 -9.192 31.541 1.00 79.12 102 ASP A C 1
ATOM 834 O O . ASP A 1 102 ? -19.376 -9.477 32.736 1.00 79.12 102 ASP A O 1
ATOM 838 N N . ALA A 1 103 ? -18.790 -8.041 31.126 1.00 73.44 103 ALA A N 1
ATOM 839 C CA . ALA A 1 103 ? -18.190 -7.096 32.050 1.00 73.44 103 ALA A CA 1
ATOM 840 C C . ALA A 1 103 ? -19.244 -6.420 32.957 1.00 73.44 103 ALA A C 1
ATOM 842 O O . ALA A 1 103 ? -18.978 -6.216 34.142 1.00 73.44 103 ALA A O 1
ATOM 843 N N . GLN A 1 104 ? -20.470 -6.155 32.475 1.00 71.75 104 GLN A N 1
ATOM 844 C CA . GLN A 1 104 ? -21.584 -5.717 33.337 1.00 71.75 104 GLN A CA 1
ATOM 845 C C . GLN A 1 104 ? -21.989 -6.807 34.336 1.00 71.75 104 GLN A C 1
ATOM 847 O O . GLN A 1 104 ? -22.230 -6.517 35.509 1.00 71.75 104 GLN A O 1
ATOM 852 N N . ALA A 1 105 ? -22.023 -8.067 33.900 1.00 77.00 105 ALA A N 1
ATOM 853 C CA . ALA A 1 105 ? -22.338 -9.191 34.772 1.00 77.00 105 ALA A CA 1
ATOM 854 C C . ALA A 1 105 ? -21.237 -9.464 35.814 1.00 77.00 105 ALA A C 1
ATOM 856 O O . ALA A 1 105 ? -21.550 -9.948 36.903 1.00 77.00 105 ALA A O 1
ATOM 857 N N . LYS A 1 106 ? -19.967 -9.171 35.504 1.00 77.44 106 LYS A N 1
ATOM 858 C CA . LYS A 1 106 ? -18.833 -9.240 36.445 1.00 77.44 106 LYS A CA 1
ATOM 859 C C . LYS A 1 106 ? -18.853 -8.092 37.454 1.00 77.44 106 LYS A C 1
ATOM 861 O O . LYS A 1 106 ? -18.699 -8.337 38.648 1.00 77.44 106 LYS A O 1
ATOM 866 N N . LEU A 1 107 ? -19.160 -6.869 37.009 1.00 74.81 107 LEU A N 1
ATOM 867 C CA . LEU A 1 107 ? -19.384 -5.718 37.895 1.00 74.81 107 LEU A CA 1
ATOM 868 C C . LEU A 1 107 ? -20.511 -5.960 38.893 1.00 74.81 107 LEU A C 1
ATOM 870 O O . LEU A 1 107 ? -20.343 -5.709 40.083 1.00 74.81 107 LEU A O 1
ATOM 874 N N . GLY A 1 108 ? -21.641 -6.498 38.424 1.00 77.00 108 GLY A N 1
ATOM 875 C CA . GLY A 1 108 ? -22.766 -6.855 39.293 1.00 77.00 108 GLY A CA 1
ATOM 876 C C . GLY A 1 108 ? -22.426 -7.940 40.321 1.00 77.00 108 GLY A C 1
ATOM 877 O O . GLY A 1 108 ? -23.112 -8.063 41.331 1.00 77.00 108 GLY A O 1
ATOM 878 N N . ARG A 1 109 ? -21.353 -8.705 40.083 1.00 83.44 109 ARG A N 1
ATOM 879 C CA . ARG A 1 109 ? -20.813 -9.724 40.993 1.00 83.44 109 ARG A CA 1
ATOM 880 C C . ARG A 1 109 ? -19.653 -9.224 41.863 1.00 83.44 109 ARG A C 1
ATOM 882 O O . ARG A 1 109 ? -19.189 -9.973 42.716 1.00 83.44 109 ARG A O 1
ATOM 889 N N . GLY A 1 110 ? -19.204 -7.978 41.685 1.00 72.88 110 GLY A N 1
ATOM 890 C CA . GLY A 1 110 ? -18.069 -7.405 42.416 1.00 72.88 110 GLY A CA 1
ATOM 891 C C . GLY A 1 110 ? -16.702 -7.958 41.995 1.00 72.88 110 GLY A C 1
ATOM 892 O 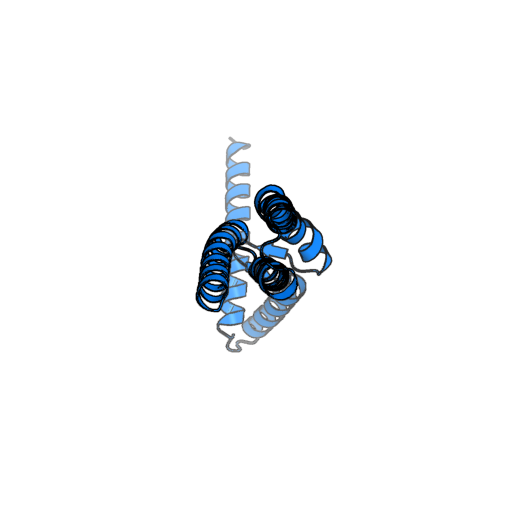O . GLY A 1 110 ? -15.738 -7.836 42.747 1.00 72.88 110 GLY A O 1
ATOM 893 N N . GLU A 1 111 ? -16.606 -8.581 40.819 1.00 75.19 111 GLU A N 1
ATOM 894 C CA . GLU A 1 111 ? -15.349 -9.111 40.286 1.00 75.19 111 GLU A CA 1
ATOM 895 C C . GLU A 1 111 ? -14.513 -8.006 39.621 1.00 75.19 111 GLU A C 1
ATOM 897 O O . GLU A 1 111 ? -15.047 -7.050 39.053 1.00 75.19 111 GLU A O 1
A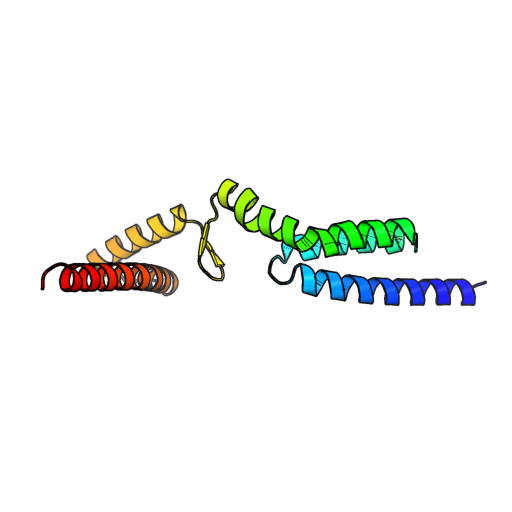TOM 902 N N . GLN A 1 112 ? -13.182 -8.140 39.668 1.00 71.69 112 GLN A N 1
ATOM 903 C CA . GLN A 1 112 ? -12.282 -7.229 38.961 1.00 71.69 112 GLN A CA 1
ATOM 904 C C . GLN A 1 112 ? -12.421 -7.404 37.448 1.00 71.69 112 GLN A C 1
ATOM 906 O O . GLN A 1 112 ? -12.292 -8.502 36.906 1.00 71.69 112 GLN A O 1
ATOM 911 N N . ILE A 1 113 ? -12.649 -6.285 36.773 1.00 75.31 113 ILE A N 1
ATOM 912 C CA . ILE A 1 113 ? -12.710 -6.197 35.322 1.00 75.31 113 ILE A CA 1
ATOM 913 C C . ILE A 1 113 ? -11.294 -6.015 34.765 1.00 75.31 113 ILE A C 1
ATOM 915 O O . ILE A 1 113 ? -10.442 -5.378 35.387 1.00 75.31 113 ILE A O 1
ATOM 919 N N . THR A 1 114 ? -11.033 -6.543 33.574 1.00 78.38 114 THR A N 1
ATOM 920 C CA . THR A 1 114 ? -9.769 -6.296 32.868 1.00 78.38 114 THR A CA 1
ATOM 921 C C . THR A 1 114 ? -9.718 -4.896 32.239 1.00 78.38 114 THR A C 1
ATOM 923 O O . THR A 1 114 ? -10.740 -4.348 31.833 1.00 78.38 114 THR A O 1
ATOM 926 N N . GLN A 1 115 ? -8.515 -4.329 32.062 1.00 71.94 115 GLN A N 1
ATOM 927 C CA . GLN A 1 115 ? -8.330 -3.012 31.415 1.00 71.94 115 GLN A CA 1
ATOM 928 C C . GLN A 1 115 ? -8.970 -2.916 30.017 1.00 71.94 115 GLN A C 1
ATOM 930 O O . GLN A 1 115 ? -9.398 -1.845 29.597 1.00 71.94 115 GLN A O 1
ATOM 935 N N . TYR A 1 116 ? -9.042 -4.032 29.284 1.00 70.25 116 TYR A N 1
ATOM 936 C CA . TYR A 1 116 ? -9.688 -4.078 27.973 1.00 70.25 116 TYR A CA 1
ATOM 937 C C . TYR A 1 116 ? -11.217 -3.952 28.073 1.00 70.25 116 TYR A C 1
ATOM 939 O O . TYR A 1 116 ? -11.824 -3.198 27.318 1.00 70.25 116 TYR A O 1
ATOM 947 N N . GLU A 1 117 ? -11.840 -4.648 29.025 1.00 68.12 117 GLU A N 1
ATOM 948 C CA . GLU A 1 117 ? -13.281 -4.566 29.295 1.00 68.12 117 GLU A CA 1
ATOM 949 C C . GLU A 1 117 ? -13.683 -3.165 29.811 1.00 68.12 117 GLU A C 1
ATOM 951 O O . GLU A 1 117 ? -14.713 -2.629 29.398 1.00 68.12 117 GLU A O 1
ATOM 956 N N . GLU A 1 118 ? -12.847 -2.535 30.646 1.00 67.06 118 GLU A N 1
ATOM 957 C CA . GLU A 1 118 ? -13.045 -1.159 31.130 1.00 67.06 118 GLU A CA 1
ATOM 958 C C . GLU A 1 118 ? -12.975 -0.130 29.986 1.00 67.06 118 GLU A C 1
ATOM 960 O O . GLU A 1 118 ? -13.840 0.742 29.872 1.00 67.06 118 GLU A O 1
ATOM 965 N N . TYR A 1 119 ? -12.012 -0.287 29.071 1.00 69.56 119 TYR A N 1
ATOM 966 C CA . TYR A 1 119 ? -11.888 0.551 27.874 1.00 69.56 119 TYR A CA 1
ATOM 967 C C . TYR A 1 119 ? -13.128 0.470 26.967 1.00 69.56 119 TYR A C 1
ATOM 969 O O . TYR A 1 119 ? -13.647 1.500 26.530 1.00 69.56 119 TYR A O 1
ATOM 977 N N . VAL A 1 120 ? -13.642 -0.741 26.718 1.00 69.62 120 VAL A N 1
ATOM 978 C CA . VAL A 1 120 ? -14.841 -0.954 25.882 1.00 69.62 120 VAL A CA 1
ATOM 979 C C . VAL A 1 120 ? -16.090 -0.343 26.530 1.00 69.62 120 VAL A C 1
ATOM 981 O O . VAL A 1 120 ? -16.911 0.266 25.837 1.00 69.62 120 VAL A O 1
ATOM 984 N N . MET A 1 121 ? -16.235 -0.446 27.857 1.00 67.38 121 MET A N 1
ATOM 985 C CA . MET A 1 121 ? -17.337 0.210 28.570 1.00 67.38 121 MET A CA 1
ATOM 986 C C . MET A 1 121 ? -17.257 1.733 28.498 1.00 67.38 121 MET A C 1
ATOM 988 O O . MET A 1 121 ? -18.281 2.383 28.297 1.00 67.38 121 MET A O 1
ATOM 992 N N . GLN A 1 122 ? -16.063 2.307 28.644 1.00 69.06 122 GLN A N 1
ATOM 993 C CA . GLN A 1 122 ? -15.878 3.756 28.621 1.00 69.06 122 GLN A CA 1
ATOM 994 C C . GLN A 1 122 ? -16.132 4.338 27.223 1.00 69.06 122 GLN A C 1
ATOM 996 O O . GLN A 1 122 ? -16.768 5.386 27.096 1.00 69.06 122 GLN A O 1
ATOM 1001 N N . GLN A 1 123 ? -15.711 3.630 26.171 1.00 65.31 123 GLN A N 1
ATOM 1002 C CA . GLN A 1 123 ? -15.954 4.029 24.784 1.00 65.31 123 GLN A CA 1
ATOM 1003 C C . GLN A 1 123 ? -17.450 4.014 24.432 1.00 65.31 123 GLN A C 1
ATOM 1005 O O . GLN A 1 123 ? -17.949 4.974 23.842 1.00 65.31 123 GLN A O 1
ATOM 1010 N N . ASN A 1 124 ? -18.187 2.977 24.846 1.00 62.91 124 ASN A N 1
ATOM 1011 C CA . ASN A 1 124 ? -19.639 2.917 24.640 1.00 62.91 124 ASN A CA 1
ATOM 1012 C C . ASN A 1 124 ? -20.412 3.877 25.562 1.00 62.91 124 ASN A C 1
ATOM 1014 O O . ASN A 1 124 ? -21.399 4.479 25.138 1.00 62.91 124 ASN A O 1
ATOM 1018 N N . GLY A 1 125 ? -19.958 4.071 26.803 1.00 57.66 125 GLY A N 1
ATOM 1019 C CA . GLY A 1 125 ? -20.564 5.006 27.755 1.00 57.66 125 GLY A CA 1
ATOM 1020 C C . GLY A 1 125 ? -20.457 6.466 27.307 1.00 57.66 125 GLY A C 1
ATOM 1021 O O . GLY A 1 125 ? -21.418 7.223 27.442 1.00 57.66 125 GLY A O 1
ATOM 1022 N N . ALA A 1 126 ? -19.333 6.848 26.693 1.00 53.94 126 ALA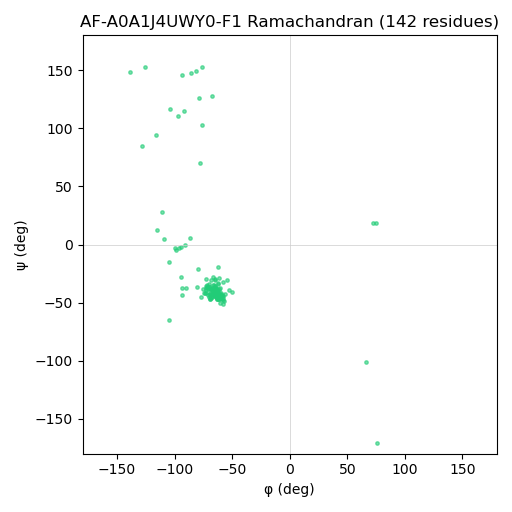 A N 1
ATOM 1023 C CA . ALA A 1 126 ? -19.153 8.181 26.118 1.00 53.94 126 ALA A CA 1
ATOM 1024 C C . ALA A 1 126 ? -20.100 8.447 24.930 1.00 53.94 126 ALA A C 1
ATOM 1026 O O . ALA A 1 126 ? -20.592 9.565 24.787 1.00 53.94 126 ALA A O 1
ATOM 1027 N N . GLY A 1 127 ? -20.400 7.425 24.118 1.00 53.22 127 GLY A N 1
ATOM 1028 C CA . GLY A 1 127 ? -21.348 7.527 23.002 1.00 53.22 127 GLY A CA 1
ATOM 1029 C C . GLY A 1 127 ? -22.820 7.616 23.428 1.00 53.22 127 GLY A C 1
ATOM 1030 O O . GLY A 1 127 ? -23.618 8.248 22.740 1.00 53.22 127 GLY A O 1
ATOM 1031 N N . MET A 1 128 ? -23.197 7.027 24.569 1.00 51.06 128 MET A N 1
ATOM 1032 C CA . MET A 1 128 ? -24.565 7.142 25.102 1.00 51.06 128 MET A CA 1
ATOM 1033 C C . MET A 1 128 ? -24.800 8.460 25.851 1.00 51.06 128 MET A C 1
ATOM 1035 O O . MET A 1 128 ? -25.883 9.037 25.747 1.00 51.06 128 MET A O 1
ATOM 1039 N N . ALA A 1 129 ? -23.793 8.961 26.575 1.00 50.16 129 ALA A N 1
ATOM 1040 C CA . ALA A 1 129 ? -23.895 10.225 27.303 1.00 50.16 129 ALA A CA 1
ATOM 1041 C C . ALA A 1 129 ? -24.030 11.436 26.361 1.00 50.16 129 ALA A C 1
ATOM 1043 O O . ALA A 1 129 ? -24.762 12.375 26.672 1.00 50.16 129 ALA A O 1
ATOM 1044 N N . SER A 1 130 ? -23.375 11.409 25.193 1.00 54.38 130 SER A N 1
ATOM 1045 C CA . SER A 1 130 ? -23.519 12.467 24.186 1.00 54.38 130 SER A CA 1
ATOM 1046 C C . SER A 1 130 ? -24.902 12.459 23.530 1.00 54.38 130 SER A C 1
ATOM 1048 O O . SER A 1 130 ? -25.516 13.518 23.419 1.00 54.38 130 SER A O 1
ATOM 1050 N N . GLY A 1 131 ? -25.434 11.281 23.181 1.00 54.72 131 GLY A N 1
ATOM 1051 C CA . GLY A 1 131 ? -26.767 11.151 22.582 1.00 54.72 131 GLY A CA 1
ATOM 1052 C C . GLY A 1 131 ? -27.895 11.618 23.508 1.00 54.72 131 GLY A C 1
ATOM 1053 O O . GLY A 1 131 ? -28.796 12.328 23.070 1.00 54.72 131 GLY A O 1
ATOM 1054 N N . GLN A 1 132 ? -27.818 11.299 24.805 1.00 54.00 132 GLN A N 1
ATOM 1055 C CA . GLN A 1 132 ? -28.817 11.755 25.781 1.00 54.00 132 GLN A CA 1
ATOM 1056 C C . GLN A 1 132 ? -28.723 13.259 26.069 1.00 54.00 132 GLN A C 1
ATOM 1058 O O . GLN A 1 132 ? -29.754 13.921 26.179 1.00 54.00 132 GLN A O 1
ATOM 1063 N N . ALA A 1 133 ? -27.511 13.820 26.139 1.00 56.03 133 ALA A N 1
ATOM 1064 C CA . ALA A 1 133 ? -27.328 15.258 26.334 1.00 56.03 133 ALA A CA 1
ATOM 1065 C C . ALA A 1 133 ? -27.862 16.077 25.144 1.00 56.03 133 ALA A C 1
ATOM 1067 O O . ALA A 1 133 ? -28.423 17.159 25.330 1.00 56.03 133 ALA A O 1
ATOM 1068 N N . GLU A 1 134 ? -27.715 15.561 23.924 1.00 57.94 134 GLU A N 1
ATOM 1069 C CA . GLU A 1 134 ? -28.209 16.210 22.709 1.00 57.94 134 GLU A CA 1
ATOM 1070 C C . GLU A 1 134 ? -29.743 16.134 22.604 1.00 57.94 134 GLU A C 1
ATOM 1072 O O . GLU A 1 134 ? -30.395 17.127 22.270 1.00 57.94 134 GLU A O 1
ATOM 1077 N N . GLU A 1 135 ? -30.342 15.005 22.993 1.00 60.28 135 GLU A N 1
ATOM 1078 C CA . GLU A 1 135 ? -31.798 14.817 23.011 1.00 60.28 135 GLU A CA 1
ATOM 1079 C C . GLU A 1 135 ? -32.484 15.644 24.119 1.00 60.28 135 GLU A C 1
ATOM 1081 O O . GLU A 1 135 ? -33.550 16.235 23.905 1.00 60.28 135 GLU A O 1
ATOM 1086 N N . GLU A 1 136 ? -31.849 15.777 25.288 1.00 61.62 136 GLU A N 1
ATOM 1087 C CA . GLU A 1 136 ? -32.332 16.631 26.379 1.00 61.62 136 GLU A CA 1
ATOM 1088 C C . GLU A 1 136 ? -32.223 18.127 26.025 1.00 61.62 136 GLU A C 1
ATOM 1090 O O . GLU A 1 136 ? -33.146 18.909 26.292 1.00 61.62 136 GLU A O 1
ATOM 1095 N N . MET A 1 137 ? -31.147 18.534 25.337 1.00 60.81 137 MET A N 1
ATOM 1096 C CA . MET A 1 137 ? -31.015 19.892 24.798 1.00 60.81 137 MET A CA 1
ATOM 1097 C C . MET A 1 137 ? -32.031 20.184 23.684 1.00 60.81 137 MET A C 1
ATOM 1099 O O . MET A 1 137 ? -32.581 21.289 23.639 1.00 60.81 137 MET A O 1
ATOM 1103 N N . ALA A 1 138 ? -32.335 19.210 22.823 1.00 65.19 138 ALA A N 1
ATOM 1104 C CA . ALA A 1 138 ? -33.358 19.348 21.788 1.00 65.19 138 ALA A CA 1
ATOM 1105 C C . ALA A 1 138 ? -34.768 19.503 22.387 1.00 65.19 138 ALA A C 1
ATOM 1107 O O . ALA A 1 138 ? -35.529 20.373 21.954 1.00 65.19 138 ALA A O 1
ATOM 1108 N N . ARG A 1 139 ? -35.103 18.743 23.441 1.00 66.12 139 ARG A N 1
ATOM 1109 C CA . ARG A 1 139 ? -36.385 18.892 24.157 1.00 66.12 139 ARG A CA 1
ATOM 1110 C C . ARG A 1 139 ? -36.541 20.256 24.826 1.00 66.12 139 ARG A C 1
ATOM 1112 O O . ARG A 1 139 ? -37.627 20.826 24.773 1.00 66.12 139 ARG A O 1
ATOM 1119 N N . ARG A 1 140 ? -35.471 20.818 25.398 1.00 63.28 140 ARG A N 1
ATOM 1120 C CA . ARG A 1 140 ? -35.507 22.168 25.993 1.00 63.28 140 ARG A CA 1
ATOM 1121 C C . ARG A 1 140 ? -35.725 23.283 24.969 1.00 63.28 140 ARG A C 1
ATOM 1123 O O . ARG A 1 140 ? -36.289 24.308 25.327 1.00 63.28 140 ARG A O 1
ATOM 1130 N N . ARG A 1 141 ? -35.311 23.094 23.712 1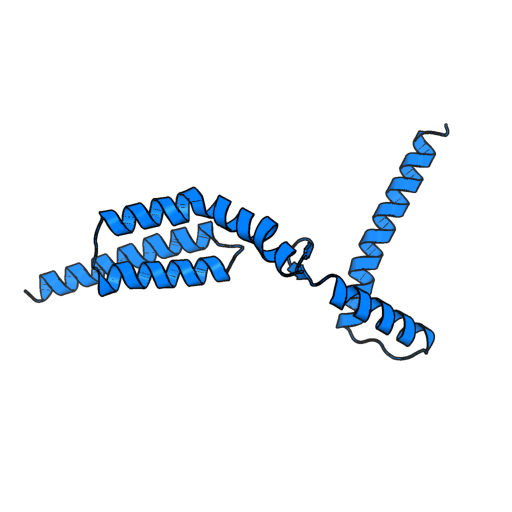.00 63.06 141 ARG A N 1
ATOM 1131 C CA . ARG A 1 141 ? -35.519 24.082 22.637 1.00 63.06 141 ARG A CA 1
ATOM 1132 C C . ARG A 1 141 ? -36.922 24.069 22.033 1.00 63.06 141 ARG A C 1
ATOM 1134 O O . ARG A 1 141 ? -37.302 25.061 21.430 1.00 63.06 141 ARG A O 1
ATOM 1141 N N . MET A 1 142 ? -37.670 22.973 22.168 1.00 63.62 142 MET A N 1
ATOM 1142 C CA . MET A 1 142 ? -39.035 22.864 21.629 1.00 63.62 142 MET A CA 1
ATOM 1143 C C . MET A 1 142 ? -40.139 23.091 22.675 1.00 63.62 142 MET A C 1
ATOM 1145 O O . MET A 1 142 ? -41.314 23.044 22.327 1.00 63.62 142 MET A O 1
ATOM 1149 N N . GLY A 1 143 ? -39.781 23.301 23.947 1.00 56.38 143 GLY A N 1
ATOM 1150 C CA . GLY A 1 143 ? -40.722 23.440 25.065 1.00 56.38 143 GLY A CA 1
ATOM 1151 C C . GLY A 1 143 ? -40.750 24.812 25.750 1.00 56.38 143 GLY A C 1
ATOM 1152 O O . GLY A 1 143 ? -41.300 24.898 26.845 1.00 56.38 143 GLY A O 1
ATOM 1153 N N . GLY A 1 144 ? -40.147 25.849 25.160 1.00 47.06 144 GLY A N 1
ATOM 1154 C CA . GLY A 1 144 ? -40.179 27.238 25.643 1.00 47.06 144 GLY A CA 1
ATOM 1155 C C . GLY A 1 144 ? -40.549 28.193 24.522 1.00 47.06 144 GLY A C 1
ATOM 1156 O O . GLY A 1 144 ? -41.211 29.204 24.832 1.00 47.06 144 GLY A O 1
#

Mean predicted aligned error: 16.08 Å

pLDDT: mean 72.35, std 10.73, range [46.47, 89.0]

Sequence (144 aa):
MDTLNELSFVIRVLVFSYVLFWLYITFRDSQALFGLATIAMGYILFLHGISVVLVVCFFVFFVMFGSHLQMLMLFGLMPLLGLQHGGHRFYNPEKERKVMQDAQAKLGRGEQITQYEEYVMQQNGAGMASGQAEEEMARRRMGG

Secondary structure (DSSP, 8-state):
-HHHHHHHHHHHHHHHHHHHHHHHHHTTT-HHHHHHHHHHHHHHHHHS---HHHHHHHHIIIIISHHHHHHHIIIIIHHHTT-EEETTEEE-HHHHHHHHHHHHHHHTTTPPPPHHHHHHHHHHHHHHHHHHHHHHHHHHHH--

Solvent-accessible surface area (backbone atoms only — not comparable to full-atom values): 8103 Å² total; per-residue (Å²): 112,65,68,61,52,51,51,52,48,52,52,49,53,53,53,49,52,55,52,50,51,52,42,46,66,56,27,64,93,37,63,67,59,33,52,53,51,50,52,52,50,51,47,43,47,72,75,68,35,91,42,64,66,60,54,50,52,47,44,51,54,49,60,68,40,22,60,56,53,51,48,43,43,64,71,48,52,31,50,75,71,55,32,44,79,58,95,91,46,79,42,44,65,70,58,52,53,49,47,49,52,52,46,52,56,32,52,78,67,73,48,90,75,53,76,67,51,52,49,55,47,52,58,53,49,54,58,51,55,51,53,51,54,51,52,54,52,53,52,60,71,75,72,118

Foldseek 3Di:
DVVVVVVQVVVLVVLLVVVLVLLCVLCVLPVPSSVVLSVVSCCCCPVVNPPVVVSVVSCCCCNVCVNVVNVCCQPPVQVVVQWHDDPNDTDRPVVLVVLQVVQVVCVVVVHDDDPVSVVSCVVVVVVVVVVVVVVVVVVVVVPD

Radius of gyration: 24.8 Å; Cα contacts (8 Å, |Δi|>4): 82; chains: 1; bounding box: 68×38×64 Å